Protein AF-A0A969BHX6-F1 (afdb_monomer_lite)

pLDDT: mean 84.23, std 13.74, range [40.41, 97.62]

Sequence (160 aa):
MNFDFLEVNKATFQRFSKLGMWYVLALSAIATIAIAGQVLIQRHLHNQLGDSRVVNIAGTQRYRSQQLVKMVLLLQQQHDSTRIAAQSAELEAALGQWKRGHYGLQHGDSALQLPAINSTAVKDMFTQLEAPFARCMTTSKTWWRKKRNACPMRTSWPPP

Foldseek 3Di:
DPVVVVVVVVVVVVVVVVVVVVVVVVVVVVVVVVVVVVVVVVVVVVVVVQVVLLVVLVVVLVVLVVVLVVLLVVLVPDDDPVVNVVSLVVSVVSLVSSVCSLVCQAQNDVVSSHDRDDDPVVNVVSVVVVVVNVVSSVVSVVSSVVVCVVPVDDDDDDDD

Secondary structure (DSSP, 8-state):
--HHHHHHHHHHHHHHHHHHHHHHHHHHHHHHHHHHHHHHHHHHHHHHHHHHHHHHHHHHHHHHHHHHHHHHHHHHT---HHHHHHHHHHHHHHHHHHHHHHHHHHH-BTTTTB-S---HHHHHHHHHHHHHHHHHHHHHHHHHHHHHHHTT-S--S---

Structure (mmCIF, N/CA/C/O backbone):
data_AF-A0A969BHX6-F1
#
_entry.id   AF-A0A969BHX6-F1
#
loop_
_atom_site.group_PDB
_atom_site.id
_atom_site.type_symbol
_atom_site.label_atom_id
_atom_site.label_alt_id
_atom_site.label_comp_id
_atom_site.label_asym_id
_atom_site.label_entity_id
_atom_site.label_seq_id
_atom_site.pdbx_PDB_ins_code
_atom_site.Cartn_x
_atom_site.Cartn_y
_atom_site.Cartn_z
_atom_site.occupancy
_atom_site.B_iso_or_equiv
_atom_site.auth_seq_id
_atom_site.auth_comp_id
_atom_site.auth_asym_id
_atom_site.auth_atom_id
_atom_site.pdbx_PDB_model_num
ATOM 1 N N . MET A 1 1 ? 37.898 29.551 -74.022 1.00 50.03 1 MET A N 1
ATOM 2 C CA . 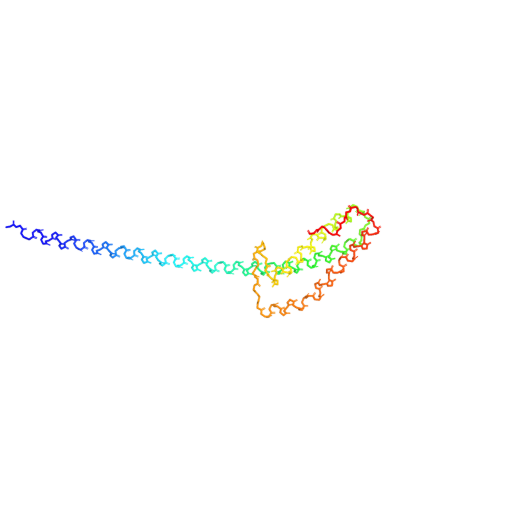MET A 1 1 ? 37.998 29.812 -72.567 1.00 50.03 1 MET A CA 1
ATOM 3 C C . MET A 1 1 ? 36.591 29.906 -71.984 1.00 50.03 1 MET A C 1
ATOM 5 O O . MET A 1 1 ? 35.993 30.961 -72.079 1.00 50.03 1 MET A O 1
ATOM 9 N N . ASN A 1 2 ? 36.013 28.792 -71.521 1.00 54.25 2 ASN A N 1
ATOM 10 C CA . ASN A 1 2 ? 34.735 28.754 -70.769 1.00 54.25 2 ASN A CA 1
ATOM 11 C C . ASN A 1 2 ? 34.414 27.344 -70.221 1.00 54.25 2 ASN A C 1
ATOM 13 O O . ASN A 1 2 ? 33.563 27.207 -69.349 1.00 54.25 2 ASN A O 1
ATOM 17 N N . PHE A 1 3 ? 35.111 26.301 -70.691 1.00 57.78 3 PHE A N 1
ATOM 18 C CA . PHE A 1 3 ? 34.909 24.926 -70.222 1.00 57.78 3 PHE A CA 1
ATOM 19 C C . PHE A 1 3 ? 35.473 24.667 -68.808 1.00 57.78 3 PHE A C 1
ATOM 21 O O . PHE A 1 3 ? 34.766 24.075 -67.997 1.00 57.78 3 PHE A O 1
ATOM 28 N N . ASP A 1 4 ? 36.643 25.213 -68.447 1.00 61.22 4 ASP A N 1
ATOM 29 C CA . ASP A 1 4 ? 37.238 25.015 -67.107 1.00 61.22 4 ASP A CA 1
ATOM 30 C C . ASP A 1 4 ? 36.401 25.616 -65.959 1.00 61.22 4 ASP A C 1
ATOM 32 O O . ASP A 1 4 ? 36.324 25.060 -64.864 1.00 61.22 4 ASP A O 1
ATOM 36 N N . PHE A 1 5 ? 35.723 26.747 -66.194 1.00 59.78 5 PHE A N 1
ATOM 37 C CA . PHE A 1 5 ? 34.959 27.444 -65.149 1.00 59.78 5 PHE A CA 1
ATOM 38 C C . PHE A 1 5 ? 33.674 26.701 -64.750 1.00 59.78 5 PHE A C 1
ATOM 40 O O . PHE A 1 5 ? 33.278 26.711 -63.579 1.00 59.78 5 PHE A O 1
ATOM 47 N N . LEU A 1 6 ? 33.022 26.032 -65.708 1.00 64.50 6 LEU A N 1
ATOM 48 C CA . LEU A 1 6 ? 31.819 25.238 -65.446 1.00 64.50 6 LEU A CA 1
ATOM 49 C C . LEU A 1 6 ? 32.153 23.933 -64.714 1.00 64.50 6 LEU A C 1
ATOM 51 O O . LEU A 1 6 ? 31.386 23.503 -63.850 1.00 64.50 6 LEU A O 1
ATOM 55 N N . GLU A 1 7 ? 33.306 23.329 -65.001 1.00 63.94 7 GLU A N 1
ATOM 56 C CA . GLU A 1 7 ? 33.737 22.086 -64.359 1.00 63.94 7 GLU A CA 1
ATOM 57 C C . GLU A 1 7 ? 34.145 22.307 -62.892 1.00 63.94 7 GLU A C 1
ATOM 59 O O . GLU A 1 7 ? 33.695 21.577 -62.000 1.00 63.94 7 GLU A O 1
ATOM 64 N N . VAL A 1 8 ? 34.887 23.387 -62.611 1.00 62.06 8 VAL A N 1
ATOM 65 C CA . VAL A 1 8 ? 35.280 23.782 -61.247 1.00 62.06 8 VAL A CA 1
ATOM 66 C C . VAL A 1 8 ? 34.061 24.129 -60.388 1.00 62.06 8 VAL A C 1
ATOM 68 O O . VAL A 1 8 ? 33.955 23.645 -59.257 1.00 62.06 8 VAL A O 1
ATOM 71 N N . ASN A 1 9 ? 33.099 24.901 -60.906 1.00 63.19 9 ASN A N 1
ATOM 72 C CA . ASN A 1 9 ? 31.876 25.223 -60.159 1.00 63.19 9 ASN A CA 1
ATOM 73 C C . ASN A 1 9 ? 31.033 23.981 -59.853 1.00 63.19 9 ASN A C 1
ATOM 75 O O . ASN A 1 9 ? 30.540 23.827 -58.733 1.00 63.19 9 ASN A O 1
ATOM 79 N N . LYS A 1 10 ? 30.909 23.053 -60.810 1.00 61.75 10 LYS A N 1
ATOM 80 C CA . LYS A 1 10 ? 30.147 21.812 -60.626 1.00 61.75 10 LYS A CA 1
ATOM 81 C C . LYS A 1 10 ? 30.790 20.902 -59.576 1.00 61.75 10 LYS A C 1
ATOM 83 O O . LYS A 1 10 ? 30.090 20.404 -58.695 1.00 61.75 10 LYS A O 1
ATOM 88 N N . ALA A 1 11 ? 32.114 20.733 -59.614 1.00 63.28 11 ALA A N 1
ATOM 89 C CA . ALA A 1 11 ? 32.854 19.955 -58.617 1.00 63.28 11 ALA A CA 1
ATOM 90 C C . ALA A 1 11 ? 32.769 20.576 -57.211 1.00 63.28 11 ALA A C 1
ATOM 92 O O . ALA A 1 11 ? 32.644 19.865 -56.213 1.00 63.28 11 ALA A O 1
ATOM 93 N N . THR A 1 12 ? 32.795 21.905 -57.130 1.00 61.66 12 THR A N 1
ATOM 94 C CA . THR A 1 12 ? 32.740 22.657 -55.872 1.00 61.66 12 THR A CA 1
ATOM 95 C C . THR A 1 12 ? 31.346 22.590 -55.241 1.00 61.66 12 THR A C 1
ATOM 97 O O . THR A 1 12 ? 31.216 22.234 -54.069 1.00 61.66 12 THR A O 1
ATOM 100 N N . PHE A 1 13 ? 30.289 22.801 -56.030 1.00 62.69 13 PHE A N 1
ATOM 101 C CA . PHE A 1 13 ? 28.896 22.657 -55.592 1.00 62.69 13 PHE A CA 1
ATOM 102 C C . PHE A 1 13 ? 28.577 21.228 -55.119 1.00 62.69 13 PHE A C 1
ATOM 104 O O . PHE A 1 13 ? 27.969 21.046 -54.064 1.00 62.69 13 PHE A O 1
ATOM 111 N N . GLN A 1 14 ? 29.066 20.203 -55.832 1.00 63.56 14 GLN A N 1
ATOM 112 C CA . GLN A 1 14 ? 28.926 18.801 -55.413 1.00 63.56 14 GLN A CA 1
ATOM 113 C C . GLN A 1 14 ? 29.663 18.477 -54.105 1.00 63.56 14 GLN A C 1
ATOM 115 O O . GLN A 1 14 ? 29.229 17.603 -53.353 1.00 63.56 14 GLN A O 1
ATOM 120 N N . ARG A 1 15 ? 30.788 19.140 -53.810 1.00 62.59 15 ARG A N 1
ATOM 121 C CA . ARG A 1 15 ? 31.490 18.982 -52.525 1.00 62.59 15 ARG A CA 1
ATOM 122 C C . ARG A 1 15 ? 30.699 19.625 -51.385 1.00 62.59 15 ARG A C 1
ATOM 124 O O . ARG A 1 15 ? 30.516 18.979 -50.355 1.00 62.59 15 ARG A O 1
ATOM 131 N N . PHE A 1 16 ? 30.167 20.832 -51.585 1.00 66.25 16 PHE A N 1
ATOM 132 C CA . PHE A 1 16 ? 29.327 21.512 -50.593 1.00 66.25 16 PHE A CA 1
ATOM 133 C C . PHE A 1 16 ? 28.029 20.749 -50.294 1.00 66.25 16 PHE A C 1
ATOM 135 O O . PHE A 1 16 ? 27.666 20.603 -49.128 1.00 66.25 16 PHE A O 1
ATOM 142 N N . SER A 1 17 ? 27.372 20.176 -51.309 1.00 71.12 17 SER A N 1
ATOM 143 C CA . SER A 1 17 ? 26.165 19.364 -51.108 1.00 71.12 17 SER A CA 1
ATOM 144 C C . SER A 1 17 ? 26.452 18.056 -50.361 1.00 71.12 17 SER A C 1
ATOM 146 O O . SER A 1 17 ? 25.653 17.633 -49.527 1.00 71.12 17 SER A O 1
ATOM 148 N N . LYS A 1 18 ? 27.610 17.426 -50.609 1.00 75.94 18 LYS A N 1
ATOM 149 C CA . LYS A 1 18 ? 28.054 16.235 -49.868 1.00 75.94 18 LYS A CA 1
ATOM 150 C C . LYS A 1 18 ? 28.343 16.563 -48.405 1.00 75.94 18 LYS A C 1
ATOM 152 O O . LYS A 1 18 ? 27.859 15.848 -47.537 1.00 75.94 18 LYS A O 1
ATOM 157 N N . LEU A 1 19 ? 29.074 17.644 -48.119 1.00 79.75 19 LEU A N 1
ATOM 158 C CA . LEU A 1 19 ? 29.329 18.087 -46.740 1.00 79.75 19 LEU A CA 1
ATOM 159 C C . LEU A 1 19 ? 28.025 18.421 -46.000 1.00 79.75 19 LEU A C 1
ATOM 161 O O . LEU A 1 19 ? 27.858 18.002 -44.858 1.00 79.75 19 LEU A O 1
ATOM 165 N N . GLY A 1 20 ? 27.081 19.098 -46.662 1.00 85.69 20 GLY A N 1
ATOM 166 C CA . GLY A 1 20 ? 25.753 19.371 -46.107 1.00 85.69 20 GLY A CA 1
ATOM 167 C C . GLY A 1 20 ? 24.968 18.095 -45.783 1.00 85.69 20 GLY A C 1
ATOM 168 O O . GLY A 1 20 ? 24.390 17.989 -44.706 1.00 85.69 20 GLY A O 1
ATOM 169 N N . MET A 1 21 ? 25.012 17.089 -46.663 1.00 85.44 21 MET A N 1
ATOM 170 C CA . MET A 1 21 ? 24.389 15.782 -46.421 1.00 85.44 21 MET A CA 1
ATOM 171 C C . MET A 1 21 ? 24.997 15.074 -45.202 1.00 85.44 21 MET A C 1
ATOM 173 O O . MET A 1 21 ? 24.260 14.598 -44.342 1.00 85.44 21 MET A O 1
ATOM 177 N N . TRP A 1 22 ? 26.330 15.026 -45.096 1.00 90.12 22 TRP A N 1
ATOM 178 C CA . TRP A 1 22 ? 27.014 14.429 -43.943 1.00 90.12 22 TRP A CA 1
ATOM 179 C C . TRP A 1 22 ? 26.700 15.166 -42.643 1.00 90.12 22 TRP A C 1
ATOM 181 O O . TRP A 1 22 ? 26.523 14.528 -41.610 1.00 90.12 22 TRP A O 1
ATOM 191 N N . TYR A 1 23 ? 26.581 16.493 -42.698 1.00 92.19 23 TYR A N 1
ATOM 192 C CA . TYR A 1 23 ? 26.192 17.304 -41.551 1.00 92.19 23 TYR A CA 1
ATOM 193 C C . TYR A 1 23 ? 24.760 16.996 -41.094 1.00 92.19 23 TYR A C 1
ATOM 195 O O . TYR A 1 23 ? 24.533 16.752 -39.912 1.00 92.19 23 TYR A O 1
ATOM 203 N N . VAL A 1 24 ? 23.803 16.920 -42.024 1.00 93.19 24 VAL A N 1
ATOM 204 C CA . VAL A 1 24 ? 22.416 16.532 -41.717 1.00 93.19 24 VAL A CA 1
ATOM 205 C C . VAL A 1 24 ? 22.347 15.102 -41.176 1.00 93.19 24 VAL A C 1
ATOM 207 O O . VAL A 1 24 ? 21.635 14.857 -40.205 1.00 93.19 24 VAL A O 1
ATOM 210 N N . LEU A 1 25 ? 23.117 14.168 -41.742 1.00 94.81 25 LEU A N 1
ATOM 211 C CA . LEU A 1 25 ? 23.218 12.797 -41.236 1.00 94.81 25 LEU A CA 1
ATOM 212 C C . LEU A 1 25 ? 23.788 12.755 -39.816 1.00 94.81 25 LEU A C 1
ATOM 214 O O . LEU A 1 25 ? 23.232 12.072 -38.960 1.00 94.81 25 LEU A O 1
ATOM 218 N N . ALA A 1 26 ? 24.852 13.511 -39.542 1.00 95.19 26 ALA A N 1
ATOM 219 C CA . ALA A 1 26 ? 25.441 13.600 -38.211 1.00 95.19 26 ALA A CA 1
ATOM 220 C C . ALA A 1 26 ? 24.449 14.192 -37.198 1.00 95.19 26 ALA A C 1
ATOM 222 O O . ALA A 1 26 ? 24.255 13.622 -36.125 1.00 95.19 26 ALA A O 1
ATOM 223 N N . LEU A 1 27 ? 23.759 15.282 -37.550 1.00 94.94 27 LEU A N 1
ATOM 224 C CA . LEU A 1 27 ? 22.725 15.879 -36.702 1.00 94.94 27 LEU A CA 1
ATOM 225 C C . LEU A 1 27 ? 21.544 14.932 -36.469 1.00 94.94 27 LEU A C 1
ATOM 227 O O . LEU A 1 27 ? 21.057 14.832 -35.346 1.00 94.94 27 LEU A O 1
ATOM 231 N N . SER A 1 28 ? 21.103 14.208 -37.498 1.00 95.94 28 SER A N 1
ATOM 232 C CA . SER A 1 28 ? 20.036 13.212 -37.385 1.00 95.94 28 SER A CA 1
ATOM 233 C C . SER A 1 28 ? 20.444 12.047 -36.481 1.00 95.94 28 SER A C 1
ATOM 235 O O . SER A 1 28 ? 19.654 11.618 -35.637 1.00 95.94 28 SER A O 1
ATOM 237 N N . ALA A 1 29 ? 21.688 11.577 -36.589 1.00 96.56 29 ALA A N 1
ATOM 238 C CA . ALA A 1 29 ? 22.228 10.547 -35.710 1.00 96.56 29 ALA A CA 1
ATOM 239 C C . ALA A 1 29 ? 22.268 11.025 -34.252 1.00 96.56 29 ALA A C 1
ATOM 241 O O . ALA A 1 29 ? 21.762 10.332 -33.369 1.00 96.56 29 ALA A O 1
ATOM 242 N N . ILE A 1 30 ? 22.782 12.235 -34.000 1.00 97.31 30 ILE A N 1
ATOM 243 C CA . ILE A 1 30 ? 22.802 12.845 -32.662 1.00 97.31 30 ILE A CA 1
ATOM 244 C C . ILE A 1 30 ? 21.378 12.977 -32.110 1.00 97.31 30 ILE A C 1
ATOM 246 O O . ILE A 1 30 ? 21.123 12.565 -30.979 1.00 97.31 30 ILE A O 1
ATOM 250 N N . ALA A 1 31 ? 20.436 13.489 -32.906 1.00 97.38 31 ALA A N 1
ATOM 251 C CA . ALA A 1 31 ? 19.039 13.631 -32.504 1.00 97.38 31 ALA A CA 1
ATOM 252 C C . ALA A 1 31 ? 18.398 12.275 -32.168 1.00 97.38 31 ALA A C 1
ATOM 254 O O . ALA A 1 31 ? 17.731 12.143 -31.145 1.00 97.38 31 ALA A O 1
ATOM 255 N N . THR A 1 32 ? 18.645 11.247 -32.984 1.00 97.31 32 THR A N 1
ATOM 256 C CA . THR A 1 32 ? 18.117 9.892 -32.767 1.00 97.31 32 THR A CA 1
ATOM 257 C C . THR A 1 32 ? 18.660 9.286 -31.475 1.00 97.31 32 THR A C 1
ATOM 259 O O . THR A 1 32 ? 17.888 8.763 -30.671 1.00 97.31 32 THR A O 1
ATOM 262 N N . ILE A 1 33 ? 19.970 9.404 -31.236 1.00 97.62 33 ILE A N 1
ATOM 263 C CA . ILE A 1 33 ? 20.612 8.935 -30.001 1.00 97.62 33 ILE A CA 1
ATOM 264 C C . ILE A 1 33 ? 20.048 9.686 -28.790 1.00 97.62 33 ILE A C 1
ATOM 266 O O . ILE A 1 33 ? 19.726 9.059 -27.782 1.00 97.62 33 ILE A O 1
ATOM 270 N N . ALA A 1 34 ? 19.873 11.007 -28.889 1.00 97.06 34 ALA A N 1
ATOM 271 C CA . ALA A 1 34 ? 19.318 11.818 -27.809 1.00 97.06 34 ALA A CA 1
ATOM 272 C C . ALA A 1 34 ? 17.871 11.417 -27.469 1.00 97.06 34 ALA A C 1
ATOM 274 O O . ALA A 1 34 ? 17.539 11.243 -26.297 1.00 97.06 34 ALA A O 1
ATOM 275 N N . ILE A 1 35 ? 17.022 11.203 -28.482 1.00 97.38 35 ILE A N 1
ATOM 276 C CA . ILE A 1 35 ? 15.633 10.751 -28.299 1.00 97.38 35 ILE A CA 1
ATOM 277 C C . ILE A 1 35 ? 15.601 9.352 -27.675 1.00 97.38 35 ILE A C 1
ATOM 279 O O . ILE A 1 35 ? 14.874 9.130 -26.706 1.00 97.38 35 ILE A O 1
ATOM 283 N N . ALA A 1 36 ? 16.403 8.413 -28.186 1.00 96.94 36 ALA A N 1
ATOM 284 C CA . ALA A 1 36 ? 16.485 7.060 -27.642 1.00 96.94 36 ALA A CA 1
ATOM 285 C C . ALA A 1 36 ? 16.953 7.068 -26.178 1.00 96.94 36 ALA A C 1
ATOM 287 O O . ALA A 1 36 ? 16.338 6.420 -25.329 1.00 96.94 36 ALA A O 1
ATOM 288 N N . GLY A 1 37 ? 17.987 7.856 -25.868 1.00 95.88 37 GLY A N 1
ATOM 289 C CA . GLY A 1 37 ? 18.472 8.058 -24.505 1.00 95.88 37 GLY A CA 1
ATOM 290 C C . GLY A 1 37 ? 17.378 8.596 -23.587 1.00 95.88 37 GLY A C 1
ATOM 291 O O . GLY A 1 37 ? 17.150 8.044 -22.511 1.00 95.88 37 GLY A O 1
ATOM 292 N N . GLN A 1 38 ? 16.628 9.601 -24.042 1.00 95.81 38 GLN A N 1
ATOM 293 C CA . GLN A 1 38 ? 15.538 10.172 -23.258 1.00 95.81 38 GLN A CA 1
ATOM 294 C C . GLN A 1 38 ? 14.413 9.162 -23.002 1.00 95.81 38 GLN A C 1
ATOM 296 O O . GLN A 1 38 ? 13.917 9.071 -21.880 1.00 95.81 38 GLN A O 1
ATOM 301 N N . VAL A 1 39 ? 14.038 8.352 -23.997 1.00 95.88 39 VAL A N 1
ATOM 302 C CA . VAL A 1 39 ? 13.037 7.286 -23.823 1.00 95.88 39 VAL A CA 1
ATOM 303 C C . VAL A 1 39 ? 13.496 6.256 -22.787 1.00 95.88 39 VAL A C 1
ATOM 305 O O . VAL A 1 39 ? 12.702 5.850 -21.937 1.00 95.88 39 VAL A O 1
ATOM 308 N N . LEU A 1 40 ? 14.765 5.839 -22.822 1.00 94.44 40 LEU A N 1
ATOM 309 C CA . LEU A 1 40 ? 15.315 4.875 -21.864 1.00 94.44 40 LEU A CA 1
ATOM 310 C C . LEU A 1 40 ? 15.341 5.434 -20.436 1.00 94.44 40 LEU A C 1
ATOM 312 O O . LEU A 1 40 ? 14.894 4.752 -19.512 1.00 94.44 40 LEU A O 1
ATOM 316 N N . ILE A 1 41 ? 15.794 6.679 -20.260 1.00 92.38 41 ILE A N 1
ATOM 317 C CA . ILE A 1 41 ? 15.827 7.358 -18.956 1.00 92.38 41 ILE A CA 1
ATOM 318 C C . ILE A 1 41 ? 14.413 7.482 -18.380 1.00 92.38 41 ILE A C 1
ATOM 320 O O . ILE A 1 41 ? 14.183 7.121 -17.226 1.00 92.38 41 ILE A O 1
ATOM 324 N N . GLN A 1 42 ? 13.451 7.929 -19.191 1.00 88.75 42 GLN A N 1
ATOM 325 C CA . GLN A 1 42 ? 12.057 8.076 -18.765 1.00 88.75 42 GLN A CA 1
ATOM 326 C C . GLN A 1 42 ? 11.444 6.734 -18.349 1.00 88.75 42 GLN A C 1
ATOM 328 O O . GLN A 1 42 ? 10.793 6.652 -17.309 1.00 88.75 42 GLN A O 1
ATOM 333 N N . ARG A 1 43 ? 11.700 5.658 -19.104 1.00 85.00 43 ARG A N 1
ATOM 334 C CA . ARG A 1 43 ? 11.251 4.304 -18.735 1.00 85.00 43 ARG A CA 1
ATOM 335 C C . ARG A 1 43 ? 11.872 3.830 -17.422 1.00 85.00 43 ARG A C 1
ATOM 337 O O . ARG A 1 43 ? 11.165 3.298 -16.572 1.00 85.00 43 ARG A O 1
ATOM 344 N N . HIS A 1 44 ? 13.174 4.036 -17.241 1.00 85.25 44 HIS A N 1
ATOM 345 C CA . HIS A 1 44 ? 13.877 3.624 -16.029 1.00 85.25 44 HIS A CA 1
ATOM 346 C C . HIS A 1 44 ? 13.375 4.372 -14.783 1.00 85.25 44 HIS A C 1
ATOM 348 O O . HIS A 1 44 ? 13.135 3.753 -13.747 1.00 85.25 44 HIS A O 1
ATOM 354 N N . LEU A 1 45 ? 13.156 5.686 -14.891 1.00 80.50 45 LEU A N 1
ATOM 355 C CA . LEU A 1 45 ? 12.569 6.495 -13.820 1.00 80.50 45 LEU A CA 1
ATOM 356 C C . LEU A 1 45 ? 11.129 6.074 -13.515 1.00 80.50 45 LEU A C 1
ATOM 358 O O . LEU A 1 45 ? 10.776 5.923 -12.348 1.00 80.50 45 LEU A O 1
ATOM 362 N N . HIS A 1 46 ? 10.307 5.846 -14.542 1.00 79.88 46 HIS A N 1
ATOM 363 C CA . HIS A 1 46 ? 8.915 5.437 -14.358 1.00 79.88 46 HIS A CA 1
ATOM 364 C C . HIS A 1 46 ? 8.803 4.107 -13.601 1.00 79.88 46 HIS A C 1
ATOM 366 O O . HIS A 1 46 ? 8.031 4.010 -12.647 1.00 79.88 46 HIS A O 1
ATOM 372 N N . ASN A 1 47 ? 9.622 3.117 -13.964 1.00 73.38 47 ASN A N 1
ATOM 373 C CA . ASN A 1 47 ? 9.632 1.818 -13.293 1.00 73.38 47 ASN A CA 1
ATOM 374 C C . ASN A 1 47 ? 10.089 1.936 -11.826 1.00 73.38 47 ASN A C 1
ATOM 376 O O . ASN A 1 47 ? 9.430 1.401 -10.939 1.00 73.38 47 ASN A O 1
ATOM 380 N N . GLN A 1 48 ? 11.147 2.709 -11.544 1.00 71.81 48 GLN A N 1
ATOM 381 C CA . GLN A 1 48 ? 11.616 2.927 -10.166 1.00 71.81 48 GLN A CA 1
ATOM 382 C C . GLN A 1 48 ? 10.604 3.682 -9.290 1.00 71.81 48 GLN A C 1
ATOM 384 O O . GLN A 1 48 ? 10.446 3.378 -8.104 1.00 71.81 48 GLN A O 1
ATOM 389 N N . LEU A 1 49 ? 9.912 4.676 -9.856 1.00 70.31 49 LEU A N 1
ATOM 390 C CA . LEU A 1 49 ? 8.880 5.432 -9.146 1.00 70.31 49 LEU A CA 1
ATOM 391 C C . LEU A 1 49 ? 7.642 4.571 -8.860 1.00 70.31 49 LEU A C 1
ATOM 393 O O . LEU A 1 49 ? 7.062 4.692 -7.779 1.00 70.31 49 LEU A O 1
ATOM 397 N N . GLY A 1 50 ? 7.259 3.696 -9.796 1.00 75.56 50 GLY A N 1
ATOM 398 C CA . GLY A 1 50 ? 6.202 2.703 -9.601 1.00 75.56 50 GLY A CA 1
ATOM 399 C C . GLY A 1 50 ? 6.506 1.769 -8.429 1.00 75.56 50 GLY A C 1
ATOM 400 O O . GLY A 1 50 ? 5.700 1.664 -7.504 1.00 75.56 50 GLY A O 1
ATOM 401 N N . ASP A 1 51 ? 7.705 1.185 -8.405 1.00 79.75 51 ASP A N 1
ATOM 402 C CA . ASP A 1 51 ? 8.131 0.282 -7.330 1.00 79.75 51 ASP A CA 1
ATOM 403 C C . ASP A 1 51 ? 8.189 0.995 -5.972 1.00 79.75 51 ASP A C 1
ATOM 405 O O . ASP A 1 51 ? 7.646 0.509 -4.976 1.00 79.75 51 ASP A O 1
ATOM 409 N N . SER A 1 52 ? 8.759 2.203 -5.930 1.00 88.31 52 SER A N 1
ATOM 410 C CA . SER A 1 52 ? 8.841 3.006 -4.701 1.00 88.31 52 SER A CA 1
ATOM 411 C C . SER A 1 52 ? 7.458 3.335 -4.134 1.00 88.31 52 SER A C 1
ATOM 413 O O . SER A 1 52 ? 7.244 3.312 -2.919 1.00 88.31 52 SER A O 1
ATOM 415 N N . ARG A 1 53 ? 6.486 3.615 -5.008 1.00 90.50 53 ARG A N 1
ATOM 416 C CA . ARG A 1 53 ? 5.103 3.887 -4.612 1.00 90.50 53 ARG A CA 1
ATOM 417 C C . ARG A 1 53 ? 4.428 2.654 -4.017 1.00 90.50 53 ARG A C 1
ATOM 419 O O . ARG A 1 53 ? 3.796 2.775 -2.965 1.00 90.50 53 ARG A O 1
ATOM 426 N N . VAL A 1 54 ? 4.570 1.491 -4.654 1.00 93.00 54 VAL A N 1
ATOM 427 C CA . VAL A 1 54 ? 4.031 0.218 -4.147 1.00 93.00 54 VAL A CA 1
ATOM 428 C C . VAL A 1 54 ? 4.597 -0.076 -2.758 1.00 93.00 54 VAL A C 1
ATOM 430 O O . VAL A 1 54 ? 3.834 -0.318 -1.819 1.00 93.00 54 VAL A O 1
ATOM 433 N N . VAL A 1 55 ? 5.918 0.044 -2.598 1.00 91.50 55 VAL A N 1
ATOM 434 C CA . VAL A 1 55 ? 6.608 -0.158 -1.316 1.00 91.50 55 VAL A CA 1
ATOM 435 C C . VAL A 1 55 ? 6.109 0.818 -0.248 1.00 91.50 55 VAL A C 1
ATOM 437 O O . VAL A 1 55 ? 5.826 0.402 0.874 1.00 91.50 55 VAL A O 1
ATOM 440 N N . ASN A 1 56 ? 5.930 2.100 -0.575 1.00 92.50 56 ASN A N 1
ATOM 441 C CA . ASN A 1 56 ? 5.437 3.092 0.381 1.00 92.50 56 ASN A CA 1
ATOM 442 C C . ASN A 1 56 ? 3.990 2.817 0.828 1.00 92.50 56 ASN A C 1
ATOM 444 O O . ASN A 1 56 ? 3.665 2.920 2.015 1.00 92.50 56 ASN A O 1
ATOM 448 N N . ILE A 1 57 ? 3.106 2.427 -0.097 1.00 94.25 57 ILE A N 1
ATOM 449 C CA . ILE A 1 57 ? 1.718 2.080 0.242 1.00 94.25 57 ILE A CA 1
ATOM 450 C C . ILE A 1 57 ? 1.674 0.807 1.095 1.00 94.25 57 ILE A C 1
ATOM 452 O O . ILE A 1 57 ? 0.926 0.772 2.078 1.00 94.25 57 ILE A O 1
ATOM 456 N N . ALA A 1 58 ? 2.498 -0.196 0.779 1.00 93.62 58 ALA A N 1
ATOM 457 C CA . ALA A 1 58 ? 2.660 -1.399 1.594 1.00 93.62 58 ALA A CA 1
ATOM 458 C C . ALA A 1 58 ? 3.184 -1.062 3.002 1.00 93.62 58 ALA A C 1
ATOM 460 O O . ALA A 1 58 ? 2.593 -1.479 4.000 1.00 93.62 58 ALA A O 1
ATOM 461 N N . GLY A 1 59 ? 4.214 -0.218 3.106 1.00 94.00 59 GLY A N 1
ATOM 462 C CA . GLY A 1 59 ? 4.730 0.287 4.381 1.00 94.00 59 GLY A CA 1
ATOM 463 C C . GLY A 1 59 ? 3.670 1.043 5.188 1.00 94.00 59 GLY A C 1
ATOM 464 O O . GLY A 1 59 ? 3.521 0.830 6.393 1.00 94.00 59 GLY A O 1
ATOM 465 N N . THR A 1 60 ? 2.841 1.843 4.515 1.00 95.25 60 THR A N 1
ATOM 466 C CA . THR A 1 60 ? 1.715 2.553 5.135 1.00 95.25 60 THR A CA 1
ATOM 467 C C . THR A 1 60 ? 0.681 1.586 5.726 1.00 95.25 60 THR A C 1
ATOM 469 O O . THR A 1 60 ? 0.085 1.897 6.758 1.00 95.25 60 THR A O 1
ATOM 472 N N . GLN A 1 61 ? 0.481 0.390 5.151 1.00 95.50 61 GLN A N 1
ATOM 473 C CA . GLN A 1 61 ? -0.427 -0.611 5.734 1.00 95.50 61 GLN A CA 1
ATOM 474 C C . GLN A 1 61 ? 0.022 -1.046 7.134 1.00 95.50 61 GLN A C 1
ATOM 476 O O . GLN A 1 61 ? -0.825 -1.230 8.013 1.00 95.50 61 GLN A O 1
ATOM 481 N N . ARG A 1 62 ? 1.339 -1.149 7.372 1.00 93.69 62 ARG A N 1
ATOM 482 C CA . ARG A 1 62 ? 1.889 -1.462 8.699 1.00 93.69 62 ARG A CA 1
ATOM 483 C C . ARG A 1 62 ? 1.518 -0.378 9.702 1.00 93.69 62 ARG A C 1
ATOM 485 O O . ARG A 1 62 ? 0.964 -0.696 10.752 1.00 93.69 62 ARG A O 1
ATOM 492 N N . TYR A 1 63 ? 1.761 0.886 9.363 1.00 94.75 63 TYR A N 1
ATOM 493 C CA . TYR A 1 63 ? 1.382 2.015 10.214 1.00 94.75 63 TYR A CA 1
ATOM 494 C C . TYR A 1 63 ? -0.126 2.028 10.505 1.00 94.75 63 TYR A C 1
ATOM 496 O O . TYR A 1 63 ? -0.529 2.081 11.666 1.00 94.75 63 TYR A O 1
ATOM 504 N N . ARG A 1 64 ? -0.964 1.878 9.471 1.00 94.50 64 ARG A N 1
ATOM 505 C CA . ARG A 1 64 ? -2.428 1.876 9.613 1.00 94.50 64 ARG A CA 1
ATOM 506 C C . ARG A 1 64 ? -2.935 0.762 10.516 1.00 94.50 64 ARG A C 1
ATOM 508 O O . ARG A 1 64 ? -3.813 1.020 11.328 1.00 94.50 64 ARG A O 1
ATOM 515 N N . SER A 1 65 ? -2.368 -0.443 10.432 1.00 93.50 65 SER A N 1
ATOM 516 C CA . SER A 1 65 ? -2.762 -1.547 11.319 1.00 93.50 65 SER A CA 1
ATOM 517 C C . SER A 1 65 ? -2.607 -1.175 12.800 1.00 93.50 65 SER A C 1
ATOM 519 O O . SER A 1 65 ? -3.509 -1.417 13.598 1.00 93.50 65 SER A O 1
ATOM 521 N N . GLN A 1 66 ? -1.514 -0.492 13.150 1.00 93.38 66 GLN A N 1
ATOM 522 C CA . GLN A 1 66 ? -1.241 -0.043 14.515 1.00 93.38 66 GLN A CA 1
ATOM 523 C C . GLN A 1 66 ? -2.107 1.155 14.905 1.00 93.38 66 GLN A C 1
ATOM 525 O O . GLN A 1 66 ? -2.644 1.200 16.012 1.00 93.38 66 GLN A O 1
ATOM 530 N N . GLN A 1 67 ? -2.287 2.107 13.984 1.00 94.69 67 GLN A N 1
ATOM 531 C CA . GLN A 1 67 ? -3.177 3.248 14.180 1.00 94.69 67 GLN A CA 1
ATOM 532 C C . GLN A 1 67 ? -4.603 2.777 14.499 1.00 94.69 67 GLN A C 1
ATOM 534 O O . GLN A 1 67 ? -5.189 3.237 15.474 1.00 94.69 67 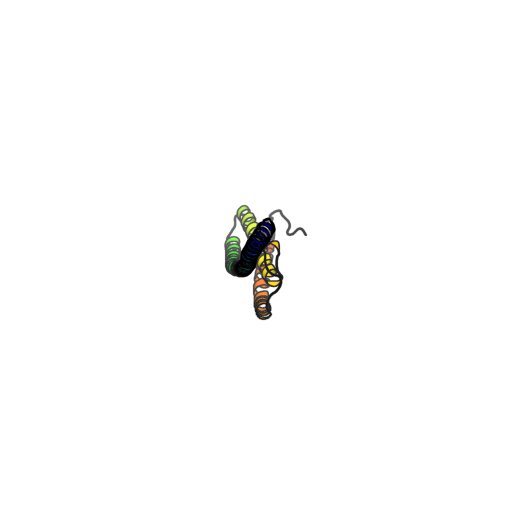GLN A O 1
ATOM 539 N N . LEU A 1 68 ? -5.130 1.809 13.745 1.00 93.75 68 LEU A N 1
ATOM 540 C CA . LEU A 1 68 ? -6.458 1.231 13.960 1.00 93.75 68 LEU A CA 1
ATOM 541 C C . LEU A 1 68 ? -6.594 0.596 15.345 1.00 93.75 68 LEU A C 1
ATOM 543 O O . LEU A 1 68 ? -7.562 0.873 16.052 1.00 93.75 68 LEU A O 1
ATOM 547 N N . VAL A 1 69 ? -5.613 -0.213 15.757 1.00 91.50 69 VAL A N 1
ATOM 548 C CA . VAL A 1 69 ? -5.595 -0.822 17.097 1.00 91.50 69 VAL A CA 1
ATOM 549 C C . VAL A 1 69 ? -5.630 0.259 18.177 1.00 91.50 69 VAL A C 1
ATOM 551 O O . VAL A 1 69 ? -6.461 0.201 19.083 1.00 91.50 69 VAL A O 1
ATOM 554 N N . LYS A 1 70 ? -4.787 1.290 18.052 1.00 92.62 70 LYS A N 1
ATOM 555 C CA . LYS A 1 70 ? -4.756 2.421 18.987 1.00 92.62 70 LYS A CA 1
ATOM 556 C C . LYS A 1 70 ? -6.106 3.139 19.063 1.00 92.62 70 LYS A C 1
ATOM 558 O O . LYS A 1 70 ? -6.572 3.433 20.161 1.00 92.62 70 LYS A O 1
ATOM 563 N N . MET A 1 71 ? -6.739 3.411 17.923 1.00 91.81 71 MET A N 1
ATOM 564 C CA . MET A 1 71 ? -8.030 4.104 17.870 1.00 91.81 71 MET A CA 1
ATOM 565 C C . MET A 1 71 ? -9.128 3.307 18.572 1.00 91.81 71 MET A C 1
ATOM 567 O O . MET A 1 71 ? -9.863 3.878 19.372 1.00 91.81 71 MET A O 1
ATOM 571 N N . VAL A 1 72 ? -9.201 1.990 18.343 1.00 90.00 72 VAL A N 1
ATOM 572 C CA . VAL A 1 72 ? -10.168 1.116 19.030 1.00 90.00 72 VAL A CA 1
ATOM 573 C C . VAL A 1 72 ? -9.947 1.128 20.544 1.00 90.00 72 VAL A C 1
ATOM 575 O O . VAL A 1 72 ? -10.913 1.241 21.296 1.00 90.00 72 VAL A O 1
ATOM 578 N N . LEU A 1 73 ? -8.694 1.045 21.004 1.00 89.81 73 LEU A N 1
ATOM 579 C CA . LEU A 1 73 ? -8.372 1.066 22.435 1.00 89.81 73 LEU A CA 1
ATOM 580 C C . LEU A 1 73 ? -8.754 2.398 23.096 1.00 89.81 73 LEU A C 1
ATOM 582 O O . LEU A 1 73 ? -9.363 2.403 24.163 1.00 89.81 73 LEU A O 1
ATOM 586 N N . LEU A 1 74 ? -8.453 3.528 22.451 1.00 90.44 74 LEU A N 1
ATOM 587 C CA . LEU A 1 74 ? -8.828 4.849 22.966 1.00 90.44 74 LEU A CA 1
ATOM 588 C C . LEU A 1 74 ? -10.347 5.017 23.036 1.00 90.44 74 LEU A C 1
ATOM 590 O O . LEU A 1 74 ? -10.881 5.466 24.049 1.00 90.44 74 LEU A O 1
ATOM 594 N N . LEU A 1 75 ? -11.047 4.588 21.989 1.00 88.56 75 LEU A N 1
ATOM 595 C CA . LEU A 1 75 ? -12.501 4.617 21.911 1.00 88.56 75 LEU A CA 1
ATOM 596 C C . LEU A 1 75 ? -13.185 3.742 22.978 1.00 88.56 75 LEU A C 1
ATOM 598 O O . LEU A 1 75 ? -14.286 4.065 23.428 1.00 88.56 75 LEU A O 1
ATOM 602 N N . GLN A 1 76 ? -12.555 2.644 23.412 1.00 86.44 76 GLN A N 1
ATOM 603 C CA . GLN A 1 76 ? -13.068 1.815 24.511 1.00 86.44 76 GLN A CA 1
ATOM 604 C C . GLN A 1 76 ? -13.112 2.567 25.845 1.00 86.44 76 GLN A C 1
ATOM 606 O O . GLN A 1 76 ? -14.027 2.328 26.632 1.00 86.44 76 GLN A O 1
ATOM 611 N N . GLN A 1 77 ? -12.166 3.479 26.068 1.00 88.06 77 GLN A N 1
ATOM 612 C CA . GLN A 1 77 ? -12.036 4.273 27.292 1.00 88.06 77 GLN A CA 1
ATOM 613 C C . GLN A 1 77 ? -12.781 5.616 27.227 1.00 88.06 77 GLN A C 1
ATOM 615 O O . GLN A 1 77 ? -12.793 6.362 28.203 1.00 88.06 77 GLN A O 1
ATOM 620 N N . GLN A 1 78 ?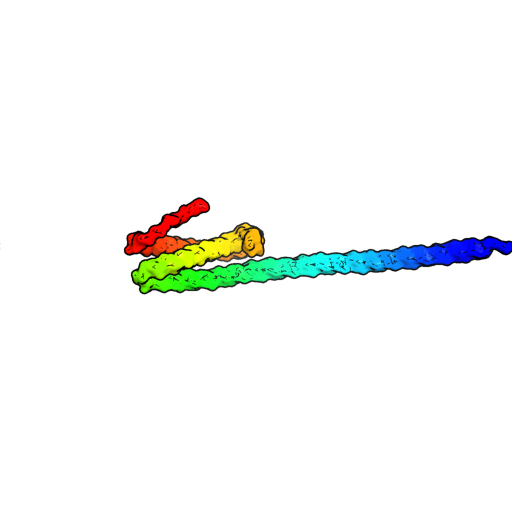 -13.389 5.963 26.088 1.00 85.12 78 GLN A N 1
ATOM 621 C CA . GLN A 1 78 ? -14.168 7.193 25.976 1.00 85.12 78 GLN A CA 1
ATOM 622 C C . GLN A 1 78 ? -15.585 7.034 26.536 1.00 85.12 78 GLN A C 1
ATOM 624 O O . GLN A 1 78 ? -16.286 6.048 26.280 1.00 85.12 78 GLN A O 1
ATOM 629 N N . HIS A 1 79 ? -16.016 8.077 27.246 1.00 85.25 79 HIS A N 1
ATOM 630 C CA . HIS A 1 79 ? -17.355 8.210 27.826 1.00 85.25 79 HIS A CA 1
ATOM 631 C C . HIS A 1 79 ? -18.128 9.418 27.275 1.00 85.25 79 HIS A C 1
ATOM 633 O O . HIS A 1 79 ? -19.352 9.452 27.363 1.00 85.25 79 HIS A O 1
ATOM 639 N N . ASP A 1 80 ? -17.435 10.387 26.672 1.00 87.25 80 ASP A N 1
ATOM 640 C CA . ASP A 1 80 ? -18.052 11.551 26.036 1.00 87.25 80 ASP A CA 1
ATOM 641 C C . ASP A 1 80 ? -18.654 11.157 24.682 1.00 87.25 80 ASP A C 1
ATOM 643 O O . ASP A 1 80 ? -17.938 10.773 23.755 1.00 87.25 80 ASP A O 1
ATOM 647 N N . SER A 1 81 ? -19.977 11.275 24.568 1.00 82.75 81 SER A N 1
ATOM 648 C CA . SER A 1 81 ? -20.716 10.928 23.351 1.00 82.75 81 SER A CA 1
ATOM 649 C C . SER A 1 81 ? -20.211 11.675 22.111 1.00 82.75 81 SER A C 1
ATOM 651 O O . SER A 1 81 ? -20.002 11.053 21.074 1.00 82.75 81 SER A O 1
ATOM 653 N N . THR A 1 82 ? -19.926 12.975 22.205 1.00 83.88 82 THR A N 1
ATOM 654 C CA . THR A 1 82 ? -19.471 13.783 21.063 1.00 83.88 82 THR A CA 1
ATOM 655 C C . THR A 1 82 ? -18.093 13.347 20.572 1.00 83.88 82 THR A C 1
ATOM 657 O O . THR A 1 82 ? -17.878 13.199 19.366 1.00 83.88 82 THR A O 1
ATOM 660 N N . ARG A 1 83 ? -17.176 13.039 21.498 1.00 87.06 83 ARG A N 1
ATOM 661 C CA . ARG A 1 83 ? -15.847 12.501 21.165 1.00 87.06 83 ARG A CA 1
ATOM 662 C C . ARG A 1 83 ? -15.933 11.096 20.585 1.00 87.06 83 ARG A C 1
ATOM 664 O O . ARG A 1 83 ? -15.208 10.797 19.639 1.00 87.06 83 ARG A O 1
ATOM 671 N N . ILE A 1 84 ? -16.839 10.264 21.101 1.00 86.56 84 ILE A N 1
ATOM 672 C CA . ILE A 1 84 ? -17.105 8.928 20.556 1.00 86.56 84 ILE A CA 1
ATOM 673 C C . ILE A 1 84 ? -17.556 9.032 19.095 1.00 86.56 84 ILE A C 1
ATOM 675 O O . ILE A 1 84 ? -17.012 8.301 18.270 1.00 86.56 84 ILE A O 1
ATOM 679 N N . ALA A 1 85 ? -18.477 9.941 18.743 1.00 84.06 85 ALA A N 1
ATOM 680 C CA . ALA A 1 85 ? -18.872 10.162 17.343 1.00 84.06 85 ALA A CA 1
ATOM 681 C C . ALA A 1 85 ? -17.670 10.506 16.463 1.00 84.06 85 ALA A C 1
ATOM 683 O O . ALA A 1 85 ? -17.432 9.834 15.460 1.00 84.06 85 ALA A O 1
ATOM 684 N N . ALA A 1 86 ? -16.919 11.541 16.848 1.00 86.88 86 ALA A N 1
ATOM 685 C CA . ALA A 1 86 ? -15.816 12.057 16.045 1.00 86.88 86 ALA A CA 1
ATOM 686 C C . ALA A 1 86 ? -14.728 10.995 15.820 1.00 86.88 86 ALA A C 1
ATOM 688 O O . ALA A 1 86 ? -14.348 10.718 14.684 1.00 86.88 86 ALA A O 1
ATOM 689 N N . GLN A 1 87 ? -14.282 10.336 16.892 1.00 88.50 87 GLN A N 1
ATOM 690 C CA . GLN A 1 87 ? -13.255 9.295 16.816 1.00 88.50 87 GLN A CA 1
ATOM 691 C C . GLN A 1 87 ? -13.732 8.050 16.064 1.00 88.50 87 GLN A C 1
ATOM 693 O O . GLN A 1 87 ? -12.934 7.365 15.427 1.00 88.50 87 GLN A O 1
ATOM 698 N N . SER A 1 88 ? -15.028 7.745 16.114 1.00 87.56 88 SER A N 1
ATOM 699 C CA . SER A 1 88 ? -15.565 6.609 15.370 1.00 87.56 88 SER A CA 1
ATOM 700 C C . SER A 1 88 ? -15.671 6.891 13.877 1.00 87.56 88 SER A C 1
ATOM 702 O O . SER A 1 88 ? -15.368 6.006 13.081 1.00 87.56 88 SER A O 1
ATOM 704 N N . ALA A 1 89 ? -16.022 8.120 13.489 1.00 86.62 89 ALA A N 1
ATOM 705 C CA . ALA A 1 89 ? -15.955 8.551 12.095 1.00 86.62 89 ALA A CA 1
ATOM 706 C C . ALA A 1 89 ? -14.509 8.503 11.566 1.00 86.62 89 ALA A C 1
ATOM 708 O O . ALA A 1 89 ? -14.262 8.035 10.455 1.00 86.62 89 ALA A O 1
ATOM 709 N N . GLU A 1 90 ? -13.533 8.908 12.384 1.00 90.31 90 GLU A N 1
ATOM 710 C CA . GLU A 1 90 ? -12.113 8.795 12.040 1.00 90.31 90 GLU A CA 1
ATOM 711 C C . GLU A 1 90 ? -11.684 7.327 11.879 1.00 90.31 90 GLU A C 1
ATOM 713 O O . GLU A 1 90 ? -11.008 6.975 10.909 1.00 90.31 90 GLU A O 1
ATOM 718 N N . LEU A 1 91 ? -12.105 6.448 12.798 1.00 91.12 91 LEU A N 1
ATOM 719 C CA . LEU A 1 91 ? -11.827 5.010 12.735 1.00 91.12 91 LEU A CA 1
ATOM 720 C C . LEU A 1 91 ? -12.402 4.396 11.456 1.00 91.12 91 LEU A C 1
ATOM 722 O O . LEU A 1 91 ? -11.751 3.582 10.803 1.00 91.12 91 LEU A O 1
ATOM 726 N N . GLU A 1 92 ? -13.611 4.799 11.083 1.00 89.00 92 GLU A N 1
ATOM 727 C CA . GLU A 1 92 ? -14.291 4.350 9.875 1.00 89.00 92 GLU A CA 1
ATOM 728 C C . GLU A 1 92 ? -13.537 4.766 8.606 1.00 89.00 92 GLU A C 1
ATOM 730 O O . GLU A 1 92 ? -13.258 3.927 7.742 1.00 89.00 92 GLU A O 1
ATOM 735 N N . ALA A 1 93 ? -13.105 6.028 8.535 1.00 91.69 93 ALA A N 1
ATOM 736 C CA . ALA A 1 93 ? -12.267 6.520 7.449 1.00 91.69 93 ALA A CA 1
ATOM 737 C C . ALA A 1 93 ? -10.925 5.769 7.378 1.00 91.69 93 ALA A C 1
ATOM 739 O O . ALA A 1 93 ? -10.493 5.356 6.296 1.00 91.69 93 ALA A O 1
ATOM 740 N N . ALA A 1 94 ? -10.281 5.529 8.524 1.00 92.62 94 ALA A N 1
ATOM 741 C CA . ALA A 1 94 ? -9.024 4.792 8.603 1.00 92.62 94 ALA A CA 1
ATOM 742 C C . ALA A 1 94 ? -9.179 3.331 8.142 1.00 92.62 94 ALA A C 1
ATOM 744 O O . ALA A 1 94 ? -8.340 2.841 7.380 1.00 92.62 94 ALA A O 1
ATOM 745 N N . LEU A 1 95 ? -10.265 2.650 8.533 1.00 93.69 95 LEU A N 1
ATOM 746 C CA . LEU A 1 95 ? -10.592 1.293 8.076 1.00 93.69 95 LEU A CA 1
ATOM 747 C C . LEU A 1 95 ? -10.833 1.259 6.567 1.00 93.69 95 LEU A C 1
ATOM 749 O O . LEU A 1 95 ? -10.371 0.338 5.897 1.00 93.69 95 LEU A O 1
ATOM 753 N N . GLY A 1 96 ? -11.523 2.264 6.021 1.00 93.56 96 GLY A N 1
ATOM 754 C CA . GLY A 1 96 ? -11.738 2.404 4.582 1.00 93.56 96 GLY A CA 1
ATOM 755 C C . GLY A 1 96 ? -10.425 2.544 3.811 1.00 93.56 96 GLY A C 1
ATOM 756 O O . GLY A 1 96 ? -10.195 1.822 2.841 1.00 93.56 96 GLY A O 1
ATOM 757 N N . GLN A 1 97 ? -9.525 3.413 4.278 1.00 94.50 97 GLN A N 1
ATOM 758 C CA . GLN A 1 97 ? -8.209 3.608 3.659 1.00 94.50 97 GLN A CA 1
ATOM 759 C C . GLN A 1 97 ? -7.319 2.363 3.775 1.00 94.50 97 GLN A C 1
ATOM 761 O O . GLN A 1 97 ? -6.630 2.012 2.817 1.00 94.50 97 GLN A O 1
ATOM 766 N N . TRP A 1 98 ? -7.348 1.674 4.919 1.00 95.56 98 TRP A N 1
ATOM 767 C CA . TRP A 1 98 ? -6.623 0.417 5.113 1.00 95.56 98 TRP A CA 1
ATOM 768 C C . TRP A 1 98 ? -7.160 -0.690 4.198 1.00 95.56 98 TRP A C 1
ATOM 770 O O . TRP A 1 98 ? -6.391 -1.328 3.487 1.00 95.56 98 TRP A O 1
ATOM 780 N N . LYS A 1 99 ? -8.488 -0.845 4.110 1.00 95.81 99 LYS A N 1
ATOM 781 C CA . LYS A 1 99 ? -9.145 -1.784 3.189 1.00 95.81 99 LYS A CA 1
ATOM 782 C C . LYS A 1 99 ? -8.771 -1.502 1.733 1.00 95.81 99 LYS A C 1
ATOM 784 O O . LYS A 1 99 ? -8.424 -2.423 0.999 1.00 95.81 99 LYS A O 1
ATOM 789 N N . ARG A 1 100 ? -8.845 -0.237 1.314 1.00 96.00 100 ARG A N 1
ATOM 790 C CA . ARG A 1 100 ? -8.514 0.173 -0.053 1.00 96.00 100 ARG A CA 1
ATOM 791 C C . ARG A 1 100 ? -7.052 -0.109 -0.384 1.00 96.00 100 ARG A C 1
ATOM 793 O O . ARG A 1 100 ? -6.778 -0.651 -1.444 1.00 96.00 100 ARG A O 1
ATOM 800 N N . GLY A 1 101 ? -6.132 0.204 0.527 1.00 95.00 101 GLY A N 1
ATOM 801 C CA . GLY A 1 101 ? -4.717 -0.114 0.349 1.00 95.00 101 GLY A CA 1
ATOM 802 C C . GLY A 1 101 ? -4.463 -1.619 0.264 1.00 95.00 101 GLY A C 1
ATOM 803 O O . GLY A 1 101 ? -3.751 -2.061 -0.630 1.00 95.00 101 GLY A O 1
ATOM 804 N N . HIS A 1 102 ? -5.092 -2.410 1.136 1.00 95.81 102 HIS A N 1
ATOM 805 C CA . HIS A 1 102 ? -4.979 -3.867 1.126 1.00 95.81 102 HIS A CA 1
ATOM 806 C C . HIS A 1 102 ? -5.437 -4.479 -0.208 1.00 95.81 102 HIS A C 1
ATOM 808 O O . HIS A 1 102 ? -4.679 -5.218 -0.830 1.00 95.81 102 HIS A O 1
ATOM 814 N N . TYR A 1 103 ? -6.632 -4.126 -0.696 1.00 95.31 103 TYR A N 1
ATOM 815 C CA . TYR A 1 103 ? -7.127 -4.649 -1.974 1.00 95.31 103 TYR A CA 1
ATOM 816 C C . TYR A 1 103 ? -6.435 -4.040 -3.191 1.00 95.31 103 TYR A C 1
ATOM 818 O O . TYR A 1 103 ? -6.219 -4.754 -4.166 1.00 95.31 103 TYR A O 1
ATOM 826 N N . GLY A 1 104 ? -6.062 -2.761 -3.134 1.00 95.25 104 GLY A N 1
ATOM 827 C CA . GLY A 1 104 ? -5.337 -2.089 -4.209 1.00 95.25 104 GLY A CA 1
ATOM 828 C C . GLY A 1 104 ? -3.947 -2.681 -4.426 1.00 95.25 104 GLY A C 1
ATOM 829 O O . GLY A 1 104 ? -3.504 -2.785 -5.562 1.00 95.25 104 GLY A O 1
ATOM 830 N N . LEU A 1 105 ? -3.272 -3.137 -3.365 1.00 95.25 105 LEU A N 1
ATOM 831 C CA . LEU A 1 105 ? -1.998 -3.849 -3.497 1.00 95.25 105 LEU A CA 1
ATOM 832 C C . LEU A 1 105 ? -2.166 -5.262 -4.076 1.00 95.25 105 LEU A C 1
ATOM 834 O O . LEU A 1 105 ? -1.237 -5.760 -4.700 1.00 95.25 105 LEU A O 1
ATOM 838 N N . GLN A 1 106 ? -3.324 -5.906 -3.891 1.00 94.81 106 GLN A N 1
ATOM 839 C CA . GLN A 1 106 ? -3.605 -7.241 -4.436 1.00 94.81 106 GLN A CA 1
ATOM 840 C C . GLN A 1 106 ? -4.042 -7.210 -5.908 1.00 94.81 106 GLN A C 1
ATOM 842 O O . GLN A 1 106 ? -3.596 -8.045 -6.697 1.00 94.81 106 GLN A O 1
ATOM 847 N N . HIS A 1 107 ? -4.911 -6.259 -6.263 1.00 94.25 107 HIS A N 1
ATOM 848 C CA . HIS A 1 107 ? -5.655 -6.243 -7.530 1.00 94.25 107 HIS A CA 1
ATOM 849 C C . HIS A 1 107 ? -5.365 -5.015 -8.406 1.00 94.25 107 HIS A C 1
ATOM 851 O O . HIS A 1 107 ? -5.879 -4.922 -9.519 1.00 94.25 107 HIS A O 1
ATOM 857 N N . GLY A 1 108 ? -4.554 -4.074 -7.921 1.00 92.81 108 GLY A N 1
ATOM 858 C CA . GLY A 1 108 ? -4.343 -2.771 -8.542 1.00 92.81 108 GLY A CA 1
ATOM 859 C C . GLY A 1 108 ? -5.396 -1.739 -8.141 1.00 92.81 108 GLY A C 1
ATOM 860 O O . GLY A 1 108 ? -6.514 -2.055 -7.737 1.00 92.81 108 GLY A O 1
ATOM 861 N N . ASP A 1 109 ? -5.019 -0.468 -8.248 1.00 93.88 109 ASP A N 1
ATOM 862 C CA . ASP A 1 109 ? -5.892 0.690 -8.037 1.00 93.88 109 ASP A CA 1
ATOM 863 C C . ASP A 1 109 ? -5.293 1.860 -8.822 1.00 93.88 109 ASP A C 1
ATOM 865 O O . ASP A 1 109 ? -4.233 2.383 -8.470 1.00 93.88 109 ASP A O 1
ATOM 869 N N . SER A 1 110 ? -5.952 2.259 -9.910 1.00 89.25 110 SER A N 1
ATOM 870 C CA . SER A 1 110 ? -5.457 3.301 -10.818 1.00 89.25 110 SER A CA 1
ATOM 871 C C . SER A 1 110 ? -5.341 4.666 -10.140 1.00 89.25 110 SER A C 1
ATOM 873 O O . SER A 1 110 ? -4.398 5.409 -10.407 1.00 89.25 110 SER A O 1
ATOM 875 N N . ALA A 1 111 ? -6.241 4.978 -9.208 1.00 91.12 111 ALA A N 1
ATOM 876 C CA . ALA A 1 111 ? -6.210 6.226 -8.457 1.00 91.12 111 ALA A CA 1
ATOM 877 C C . ALA A 1 111 ? -5.098 6.235 -7.395 1.00 91.12 111 ALA A C 1
ATOM 879 O O . ALA A 1 111 ? -4.556 7.296 -7.088 1.00 91.12 111 ALA A O 1
ATOM 880 N N . LEU A 1 112 ? -4.700 5.068 -6.879 1.00 88.31 112 LEU A N 1
ATOM 881 C CA . LEU A 1 112 ? -3.484 4.929 -6.070 1.00 88.31 112 LEU A CA 1
ATOM 882 C C . LEU A 1 112 ? -2.217 4.724 -6.912 1.00 88.31 112 LEU A C 1
ATOM 884 O O . LEU A 1 112 ? -1.124 4.758 -6.350 1.00 88.31 112 LEU A O 1
ATOM 888 N N . GLN A 1 113 ? -2.346 4.579 -8.235 1.00 90.00 113 GLN A N 1
ATOM 889 C CA . GLN A 1 113 ? -1.279 4.208 -9.172 1.00 90.00 113 GLN A CA 1
ATOM 890 C C . GLN A 1 113 ? -0.585 2.898 -8.767 1.00 90.00 113 GLN A C 1
ATOM 892 O O . GLN A 1 113 ? 0.641 2.807 -8.738 1.00 90.00 113 GLN A O 1
ATOM 897 N N . LEU A 1 114 ? -1.390 1.895 -8.414 1.00 90.62 114 LEU A N 1
ATOM 898 C CA . LEU A 1 114 ? -0.936 0.548 -8.086 1.00 90.62 114 LEU A CA 1
ATOM 899 C C . LEU A 1 114 ? -1.132 -0.389 -9.287 1.00 90.62 114 LEU A C 1
ATOM 901 O O . LEU A 1 114 ? -2.221 -0.389 -9.873 1.00 90.62 114 LEU A O 1
ATOM 905 N N . PRO A 1 115 ? -0.120 -1.198 -9.648 1.00 88.25 115 PRO A N 1
ATOM 906 C CA . PRO A 1 115 ? -0.240 -2.173 -10.722 1.00 88.25 115 PRO A CA 1
ATOM 907 C C . PRO A 1 115 ? -1.202 -3.301 -10.329 1.00 88.25 115 PRO A C 1
ATOM 909 O O . PRO A 1 115 ? -1.276 -3.698 -9.170 1.00 88.25 115 PRO A O 1
ATOM 912 N N . ALA A 1 116 ? -1.918 -3.847 -11.312 1.00 85.69 116 ALA A N 1
ATOM 913 C CA . ALA A 1 116 ? -2.849 -4.961 -11.102 1.00 85.69 116 ALA A CA 1
ATOM 914 C C . ALA A 1 116 ? -2.174 -6.344 -11.098 1.00 85.69 116 ALA A C 1
ATOM 916 O O . ALA A 1 116 ? -2.805 -7.354 -10.790 1.00 85.69 116 ALA A O 1
ATOM 917 N N . ILE A 1 117 ? -0.896 -6.408 -11.480 1.00 87.81 117 ILE A N 1
ATOM 918 C CA . ILE A 1 117 ? -0.171 -7.659 -11.687 1.00 87.81 117 ILE A CA 1
ATOM 919 C C . ILE A 1 117 ? 0.802 -7.864 -10.532 1.00 87.81 117 ILE A C 1
ATOM 921 O O . ILE A 1 117 ? 1.696 -7.054 -10.312 1.00 87.81 117 ILE A O 1
ATOM 925 N N . ASN A 1 118 ? 0.644 -8.991 -9.845 1.00 89.94 118 ASN A N 1
ATOM 926 C CA . ASN A 1 118 ? 1.529 -9.450 -8.783 1.00 89.94 118 ASN A CA 1
ATOM 927 C C . ASN A 1 118 ? 2.149 -10.800 -9.145 1.00 89.94 118 ASN A C 1
ATOM 929 O O . ASN A 1 118 ? 1.509 -11.630 -9.804 1.00 89.94 118 ASN A O 1
ATOM 933 N N . SER A 1 119 ? 3.372 -11.037 -8.667 1.00 92.25 119 SER A N 1
ATOM 934 C CA . SER A 1 119 ? 4.012 -12.352 -8.749 1.00 92.25 119 SER A CA 1
ATOM 935 C C . SER A 1 119 ? 3.257 -13.385 -7.906 1.00 92.25 119 SER A C 1
ATOM 937 O O . SER A 1 119 ? 2.493 -13.039 -7.002 1.00 92.25 119 SER A O 1
ATOM 939 N N . THR A 1 120 ? 3.478 -14.669 -8.188 1.00 93.81 120 THR A N 1
ATOM 940 C CA . THR A 1 120 ? 2.919 -15.776 -7.394 1.00 93.81 120 THR A CA 1
ATOM 941 C C . THR A 1 120 ? 3.300 -15.654 -5.920 1.00 93.81 120 THR A C 1
ATOM 943 O O . THR A 1 120 ? 2.420 -15.667 -5.068 1.00 93.81 120 THR A O 1
ATOM 946 N N . ALA A 1 121 ? 4.574 -15.378 -5.629 1.00 94.19 121 ALA A N 1
ATOM 947 C CA . ALA A 1 121 ? 5.061 -15.188 -4.265 1.00 94.19 121 ALA A CA 1
ATOM 948 C C . ALA A 1 121 ? 4.308 -14.079 -3.504 1.00 94.19 121 ALA A C 1
ATOM 950 O O . ALA A 1 121 ? 3.946 -14.261 -2.345 1.00 94.19 121 ALA A O 1
ATOM 951 N N . VAL A 1 122 ? 4.029 -12.937 -4.146 1.00 92.81 122 VAL A N 1
ATOM 952 C CA . VAL A 1 122 ? 3.286 -11.834 -3.508 1.00 92.81 122 VAL A CA 1
ATOM 953 C C . VAL A 1 122 ? 1.825 -12.222 -3.259 1.00 92.81 122 VAL A C 1
ATOM 955 O O . VAL A 1 122 ? 1.284 -11.913 -2.198 1.00 92.81 122 VAL A O 1
ATOM 958 N N . LYS A 1 123 ? 1.187 -12.942 -4.190 1.00 94.00 123 LYS A N 1
ATOM 959 C CA . LYS A 1 123 ? -0.178 -13.466 -4.001 1.00 94.00 123 LYS A CA 1
ATOM 960 C C . LYS A 1 123 ? -0.253 -14.448 -2.827 1.00 94.00 123 LYS A C 1
ATOM 962 O O . LYS A 1 123 ? -1.182 -14.368 -2.021 1.00 94.00 123 LYS A O 1
ATOM 967 N N . ASP A 1 124 ? 0.748 -15.310 -2.674 1.00 95.25 124 ASP A N 1
ATOM 968 C CA . ASP A 1 124 ? 0.833 -16.249 -1.550 1.00 95.25 124 ASP A CA 1
ATOM 969 C C . ASP A 1 124 ? 1.011 -15.512 -0.213 1.00 95.25 124 ASP A C 1
ATOM 971 O O . ASP A 1 124 ? 0.353 -15.843 0.775 1.00 95.25 124 ASP A O 1
ATOM 975 N N . MET A 1 125 ? 1.832 -14.455 -0.179 1.00 94.12 125 MET A N 1
ATOM 976 C CA . MET A 1 125 ? 1.969 -13.595 1.004 1.00 94.12 125 MET A CA 1
ATOM 977 C C . MET A 1 125 ? 0.642 -12.922 1.383 1.00 94.12 125 MET A C 1
ATOM 979 O O . MET A 1 125 ? 0.284 -12.893 2.560 1.00 94.12 125 MET A O 1
ATOM 983 N N . PHE A 1 126 ? -0.123 -12.416 0.410 1.00 95.19 126 PHE A N 1
ATOM 984 C CA . PHE A 1 126 ? -1.446 -11.843 0.684 1.00 95.19 126 PHE A CA 1
ATOM 985 C C . PHE A 1 126 ? -2.445 -12.880 1.192 1.00 95.19 126 PHE A C 1
ATOM 987 O O . PHE A 1 126 ? -3.199 -12.586 2.117 1.00 95.19 126 PHE A O 1
ATOM 994 N N . THR A 1 127 ? -2.387 -14.107 0.677 1.00 94.38 127 THR A N 1
ATOM 995 C CA . THR A 1 127 ? -3.216 -15.217 1.169 1.00 94.38 127 THR A CA 1
ATOM 996 C C . THR A 1 127 ? -2.974 -15.477 2.661 1.00 94.38 127 THR A C 1
ATOM 998 O O . THR A 1 127 ? -3.920 -15.684 3.419 1.00 94.38 127 THR A O 1
ATOM 1001 N N . GLN A 1 128 ? -1.722 -15.378 3.125 1.00 94.38 128 GLN A N 1
ATOM 1002 C CA . GLN A 1 128 ? -1.382 -15.493 4.551 1.00 94.38 128 GLN A CA 1
ATOM 1003 C C . GLN A 1 128 ? -1.884 -14.302 5.388 1.00 94.38 128 GLN A C 1
ATOM 1005 O O . GLN A 1 128 ? -2.200 -14.457 6.570 1.00 94.38 128 GLN A O 1
ATOM 1010 N N . LEU A 1 129 ? -1.976 -13.110 4.789 1.00 93.19 129 LEU A N 1
ATOM 1011 C CA . LEU A 1 129 ? -2.449 -11.890 5.450 1.00 93.19 129 LEU A CA 1
ATOM 1012 C C . LEU A 1 129 ? -3.979 -11.768 5.504 1.00 93.19 129 LEU A C 1
ATOM 1014 O O . LEU A 1 129 ? -4.486 -10.993 6.319 1.00 93.19 129 LEU A O 1
ATOM 1018 N N . GLU A 1 130 ? -4.720 -12.526 4.696 1.00 92.31 130 GLU A N 1
ATOM 1019 C CA . GLU A 1 130 ? -6.179 -12.397 4.590 1.00 92.31 130 GLU A CA 1
ATOM 1020 C C . GLU A 1 130 ? -6.883 -12.697 5.923 1.00 92.31 130 GLU A C 1
ATOM 1022 O O . GLU A 1 130 ? -7.738 -11.937 6.378 1.00 92.31 130 GLU A O 1
ATOM 1027 N N . ALA A 1 131 ? -6.479 -13.764 6.619 1.00 93.06 131 ALA A N 1
ATOM 1028 C CA . ALA A 1 131 ? -7.068 -14.136 7.905 1.00 93.06 131 ALA A CA 1
ATOM 1029 C C . ALA A 1 131 ? -6.898 -13.055 9.001 1.00 93.06 131 ALA A C 1
ATOM 1031 O O . ALA A 1 131 ? -7.902 -12.674 9.621 1.00 93.06 131 ALA A O 1
ATOM 1032 N N . PRO A 1 132 ? -5.684 -12.531 9.285 1.00 91.69 132 PRO A N 1
ATOM 1033 C CA . PRO A 1 132 ? -5.529 -11.438 10.245 1.00 91.69 132 PRO A CA 1
ATOM 1034 C C . PRO A 1 132 ? -6.208 -10.142 9.778 1.00 91.69 132 PRO A C 1
ATOM 1036 O O . PRO A 1 132 ? -6.817 -9.451 10.600 1.00 91.69 132 PRO A O 1
ATOM 1039 N N . PHE A 1 133 ? -6.186 -9.835 8.477 1.00 92.88 133 PHE A N 1
ATOM 1040 C CA . PHE A 1 133 ? -6.889 -8.679 7.915 1.00 92.88 133 PHE A CA 1
ATOM 1041 C C . PHE A 1 133 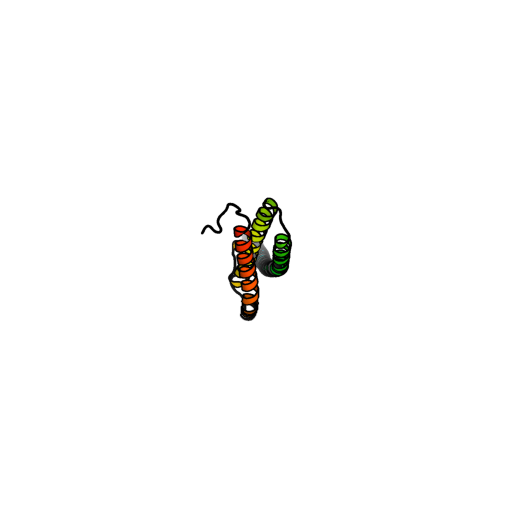? -8.404 -8.746 8.173 1.00 92.88 133 PHE A C 1
ATOM 1043 O O . PHE A 1 133 ? -8.988 -7.825 8.759 1.00 92.88 133 PHE A O 1
ATOM 1050 N N . ALA A 1 134 ? -9.034 -9.869 7.823 1.00 92.06 134 ALA A N 1
ATOM 1051 C CA . ALA A 1 134 ? -10.459 -10.103 8.021 1.00 92.06 134 ALA A CA 1
ATOM 1052 C C . AL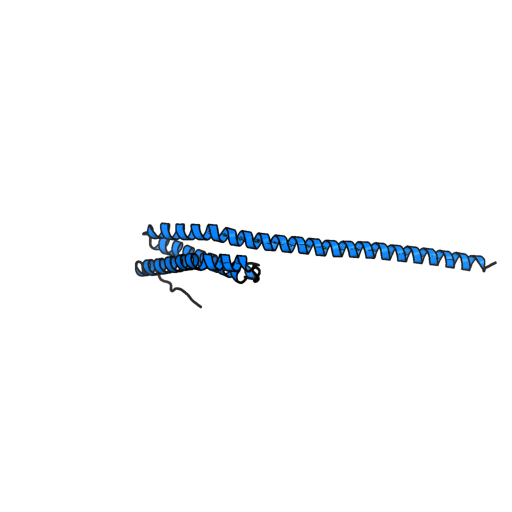A A 1 134 ? -10.854 -10.041 9.503 1.00 92.06 134 ALA A C 1
ATOM 1054 O O . ALA A 1 134 ? -11.891 -9.464 9.852 1.00 92.06 134 ALA A O 1
ATOM 1055 N N . ARG A 1 135 ? -10.014 -10.575 10.401 1.00 90.69 135 ARG A N 1
ATOM 1056 C CA . ARG A 1 135 ? -10.250 -10.539 11.853 1.00 90.69 135 ARG A CA 1
ATOM 1057 C C . ARG A 1 135 ? -10.244 -9.115 12.406 1.00 90.69 135 ARG A C 1
ATOM 1059 O O . ARG A 1 135 ? -11.131 -8.765 13.185 1.0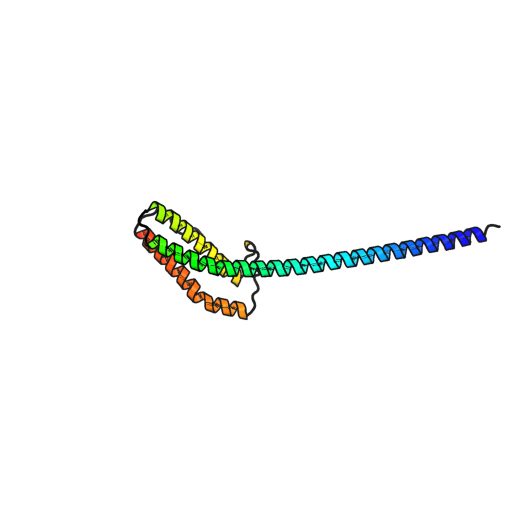0 90.69 135 ARG A O 1
ATOM 1066 N N . CYS A 1 136 ? -9.311 -8.272 11.968 1.00 88.56 136 CYS A N 1
ATOM 1067 C CA . CYS A 1 136 ? -9.300 -6.854 12.329 1.00 88.56 136 CYS A CA 1
ATOM 1068 C C . CYS A 1 136 ? -10.530 -6.123 11.775 1.00 88.56 136 CYS A C 1
ATOM 1070 O O . CYS A 1 136 ? -11.204 -5.413 12.520 1.00 88.56 136 CYS A O 1
ATOM 1072 N N . MET A 1 137 ? -10.889 -6.334 10.502 1.00 90.62 137 MET A N 1
ATOM 1073 C CA . MET A 1 137 ? -12.061 -5.676 9.907 1.00 90.62 137 MET A CA 1
ATOM 1074 C C . MET A 1 137 ? -13.373 -6.062 10.596 1.00 90.62 137 MET A C 1
ATOM 1076 O O . MET A 1 137 ? -14.228 -5.207 10.836 1.00 90.62 137 MET A O 1
ATOM 1080 N N . THR A 1 138 ? -13.550 -7.340 10.922 1.00 90.12 138 THR A N 1
ATOM 1081 C CA . THR A 1 138 ? -14.758 -7.838 11.596 1.00 90.12 138 THR A CA 1
ATOM 1082 C C . THR A 1 138 ? -14.824 -7.390 13.051 1.00 90.12 138 THR A C 1
ATOM 1084 O O . THR A 1 138 ? -15.873 -6.904 13.479 1.00 90.12 138 THR A O 1
ATOM 1087 N N . THR A 1 139 ? -13.716 -7.461 13.793 1.00 88.00 139 THR A N 1
ATOM 1088 C CA . THR A 1 139 ? -13.642 -6.985 15.185 1.00 88.00 139 THR A CA 1
ATOM 1089 C C . THR A 1 139 ? -13.987 -5.503 15.277 1.00 88.00 139 THR A C 1
ATOM 1091 O O . THR A 1 139 ? -14.875 -5.131 16.045 1.00 88.00 139 THR A O 1
ATOM 1094 N N . SER A 1 140 ? -13.369 -4.664 14.442 1.00 86.75 140 SER A N 1
ATOM 1095 C CA . SER A 1 140 ? -13.616 -3.220 14.447 1.00 86.75 140 SER A CA 1
ATOM 1096 C C . SER A 1 140 ? -15.066 -2.879 14.090 1.00 86.75 140 SER A C 1
ATOM 1098 O O . SER A 1 140 ? -15.697 -2.074 14.774 1.00 86.75 140 SER A O 1
ATOM 1100 N N . LYS A 1 141 ? -15.653 -3.548 13.084 1.00 82.81 141 LYS A N 1
ATOM 1101 C CA . LYS A 1 141 ? -17.077 -3.378 12.729 1.00 82.81 141 LYS A CA 1
ATOM 1102 C C . LYS A 1 141 ? -18.024 -3.806 13.850 1.00 82.81 141 LYS A C 1
ATOM 1104 O O . LYS A 1 141 ? -19.028 -3.141 14.105 1.00 82.81 141 LYS A O 1
ATOM 1109 N N . THR A 1 142 ? -17.731 -4.928 14.503 1.00 83.81 142 THR A N 1
ATOM 1110 C CA . THR A 1 142 ? -18.569 -5.469 15.582 1.00 83.81 142 THR A CA 1
ATOM 1111 C C . THR A 1 142 ? -18.519 -4.562 16.805 1.00 83.81 142 THR A C 1
ATOM 1113 O O . THR A 1 142 ? -19.559 -4.233 17.378 1.00 83.81 142 THR A O 1
ATOM 1116 N N . TRP A 1 143 ? -17.320 -4.094 17.157 1.00 83.06 143 TRP A N 1
ATOM 1117 C CA . TRP A 1 143 ? -17.124 -3.108 18.211 1.00 83.06 143 TRP A CA 1
ATOM 1118 C C . TRP A 1 143 ? -17.898 -1.816 17.913 1.00 83.06 143 TRP A C 1
ATOM 1120 O O . TRP A 1 143 ? -18.643 -1.342 18.773 1.00 83.06 143 TRP A O 1
ATOM 1130 N N . TRP A 1 144 ? -17.819 -1.314 16.675 1.00 75.75 144 TRP A N 1
ATOM 1131 C CA . TRP A 1 144 ? -18.540 -0.111 16.251 1.00 75.75 144 TRP A CA 1
ATOM 1132 C C . TRP A 1 144 ? -20.056 -0.258 16.411 1.00 75.75 144 TRP A C 1
ATOM 1134 O O . TRP A 1 144 ? -20.700 0.580 17.042 1.00 75.75 144 TRP A O 1
ATOM 1144 N N . ARG A 1 145 ? -20.630 -1.374 15.932 1.00 75.88 145 ARG A N 1
ATOM 1145 C CA . ARG A 1 145 ? -22.059 -1.689 16.125 1.00 75.88 145 ARG A CA 1
ATOM 1146 C C . ARG A 1 145 ? -22.448 -1.704 17.599 1.00 75.88 145 ARG A C 1
ATOM 1148 O O . ARG A 1 145 ? -23.453 -1.102 17.968 1.00 75.88 145 ARG A O 1
ATOM 1155 N N . LYS A 1 146 ? -21.660 -2.376 18.443 1.00 78.19 146 LYS A N 1
ATOM 1156 C CA . LYS A 1 146 ? -21.937 -2.467 19.882 1.00 78.19 146 LYS A CA 1
ATOM 1157 C C . LYS A 1 146 ? -21.942 -1.084 20.533 1.00 78.19 146 LYS A C 1
ATOM 1159 O O . LYS A 1 146 ? -22.840 -0.790 21.318 1.00 78.19 146 LYS A O 1
ATOM 1164 N N . LYS A 1 147 ? -20.970 -0.229 20.203 1.00 73.12 147 LYS A N 1
ATOM 1165 C CA . LYS A 1 147 ? -20.846 1.096 20.821 1.00 73.12 147 LYS A CA 1
ATOM 1166 C C . LYS A 1 147 ? -21.925 2.073 20.339 1.00 73.12 147 LYS A C 1
ATOM 1168 O O . LYS A 1 147 ? -22.468 2.798 21.165 1.00 73.12 147 LYS A O 1
ATOM 1173 N N . ARG A 1 148 ? -22.320 2.009 19.060 1.00 68.25 148 ARG A N 1
ATOM 1174 C CA . ARG A 1 148 ? -23.457 2.769 18.505 1.00 68.25 148 ARG A CA 1
ATOM 1175 C C . ARG A 1 148 ? -24.795 2.388 19.139 1.00 68.25 148 ARG A C 1
ATOM 1177 O O . ARG A 1 148 ? -25.627 3.245 19.390 1.00 68.25 148 ARG A O 1
ATOM 1184 N N . ASN A 1 149 ? -25.013 1.107 19.426 1.00 68.25 149 ASN A N 1
ATOM 1185 C CA . ASN A 1 149 ? -26.249 0.677 20.083 1.00 68.25 149 ASN A CA 1
ATOM 1186 C C . ASN A 1 149 ? -26.305 1.105 21.561 1.00 68.25 149 ASN A C 1
ATOM 1188 O O . ASN A 1 149 ? -27.390 1.276 22.103 1.00 68.25 149 ASN A O 1
ATOM 1192 N N . ALA A 1 150 ? -25.150 1.288 22.210 1.00 66.06 150 ALA A N 1
ATOM 1193 C CA . ALA A 1 150 ? -25.053 1.735 23.602 1.00 66.06 150 ALA A CA 1
ATOM 1194 C C . ALA A 1 150 ? -25.170 3.263 23.774 1.00 66.06 150 ALA A C 1
ATOM 1196 O O . ALA A 1 150 ? -25.408 3.738 24.880 1.00 66.06 150 ALA A O 1
ATOM 1197 N N . CYS A 1 151 ? -24.989 4.037 22.703 1.00 57.91 151 CYS A N 1
ATOM 1198 C CA . CYS A 1 151 ? -25.146 5.488 22.691 1.00 57.91 151 CYS A CA 1
ATOM 1199 C C . CYS A 1 151 ? -25.778 5.863 21.345 1.00 57.91 151 CYS A C 1
ATOM 1201 O O . CYS A 1 151 ? -25.076 5.760 20.338 1.00 57.91 151 CYS A O 1
ATOM 1203 N N . PRO A 1 152 ? -27.074 6.228 21.285 1.00 56.19 152 PRO A N 1
ATOM 1204 C CA . PRO A 1 152 ? -27.798 6.393 20.028 1.00 56.19 152 PRO A CA 1
ATOM 1205 C C . PRO A 1 152 ? -27.273 7.617 19.270 1.00 56.19 152 PRO A C 1
ATOM 1207 O O . PRO A 1 152 ? -27.813 8.717 19.346 1.00 56.19 152 PRO A O 1
ATOM 1210 N N . MET A 1 153 ? -26.181 7.426 18.537 1.00 55.62 153 MET A N 1
ATOM 1211 C CA . MET A 1 153 ? -25.628 8.426 17.641 1.00 55.62 153 MET A CA 1
ATOM 1212 C C . MET A 1 153 ? -26.329 8.295 16.295 1.00 55.62 153 MET A C 1
ATOM 1214 O O . MET A 1 153 ? -26.348 7.240 15.660 1.00 55.62 153 MET A O 1
ATOM 1218 N N . ARG A 1 154 ? -26.962 9.393 15.895 1.00 51.72 154 ARG A N 1
ATOM 1219 C CA . ARG A 1 154 ? -27.752 9.540 14.677 1.00 51.72 154 ARG A CA 1
ATOM 1220 C C . ARG A 1 154 ? -26.815 9.533 13.466 1.00 51.72 154 ARG A C 1
ATOM 1222 O O . ARG A 1 154 ? -26.221 10.561 13.177 1.00 51.72 154 ARG A O 1
ATOM 1229 N N . THR A 1 155 ? -26.655 8.386 12.803 1.00 58.44 155 THR A N 1
ATOM 1230 C CA . THR A 1 155 ? -26.416 8.216 11.346 1.00 58.44 155 THR A CA 1
ATOM 1231 C C . THR A 1 155 ? -26.188 6.734 11.004 1.00 58.44 155 THR A C 1
ATOM 1233 O O . THR A 1 155 ? -25.568 5.978 11.752 1.00 58.44 155 THR A O 1
ATOM 1236 N N . SER A 1 156 ? -26.773 6.294 9.888 1.00 46.94 156 SER A N 1
ATOM 1237 C CA . SER A 1 156 ? -26.783 4.915 9.384 1.00 46.94 156 SER A CA 1
ATOM 1238 C C . SER A 1 156 ? -25.537 4.588 8.549 1.00 46.94 156 SER A C 1
ATOM 1240 O O . SER A 1 156 ? -25.105 5.401 7.741 1.00 46.94 156 SER A O 1
ATOM 1242 N N . TRP A 1 157 ? -25.012 3.369 8.697 1.00 45.75 157 TRP A N 1
ATOM 1243 C CA . TRP A 1 157 ? -23.868 2.816 7.953 1.00 45.75 157 TRP A CA 1
ATOM 1244 C C . TRP A 1 157 ? -24.307 1.619 7.085 1.00 45.75 157 TRP A C 1
ATOM 1246 O O . TRP A 1 157 ? -24.911 0.713 7.675 1.00 45.75 157 TRP A O 1
ATOM 1256 N N . PRO A 1 158 ? -23.920 1.496 5.791 1.00 53.69 158 PRO A N 1
ATOM 1257 C CA . PRO A 1 158 ? -23.441 2.514 4.833 1.00 53.69 158 PRO A CA 1
ATOM 1258 C C . PRO A 1 158 ? -24.412 2.730 3.630 1.00 53.69 158 PRO A C 1
ATOM 1260 O O . PRO A 1 158 ? -25.258 1.867 3.384 1.00 53.69 158 PRO A O 1
ATOM 1263 N N . PRO A 1 159 ? -24.316 3.842 2.863 1.00 44.81 159 PRO A N 1
ATOM 1264 C CA . PRO A 1 159 ? -24.908 3.954 1.520 1.00 44.81 159 PRO A CA 1
ATOM 1265 C C . PRO A 1 159 ? -24.081 3.178 0.461 1.00 44.81 159 PRO A C 1
ATOM 1267 O O . PRO A 1 159 ? -22.944 2.806 0.768 1.00 44.81 159 PRO A O 1
ATOM 1270 N N . PRO A 1 160 ? -24.669 2.885 -0.723 1.00 40.41 160 PRO A N 1
ATOM 1271 C CA . PRO A 1 160 ? -24.121 1.980 -1.747 1.00 40.41 160 PRO A CA 1
ATOM 1272 C C . PRO A 1 160 ? -22.751 2.377 -2.307 1.00 40.41 160 PRO A C 1
ATOM 1274 O O . PRO A 1 160 ? -22.466 3.592 -2.396 1.00 40.41 160 PRO A O 1
#

Radius of gyration: 32.84 Å; chains: 1; bounding box: 66×46×100 Å